Protein AF-A0A2S2PWP7-F1 (afdb_monomer)

Radius of gyration: 19.11 Å; Cα contacts (8 Å, |Δi|>4): 103; chains: 1; bounding box: 44×38×46 Å

Solvent-accessible surface area (backbone atoms only — not comparable to full-atom values): 7374 Å² total; per-residue (Å²): 110,67,68,42,51,51,37,43,50,44,38,72,76,36,52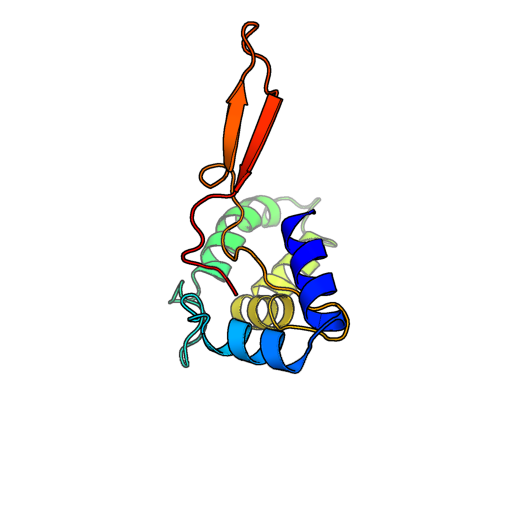,68,63,37,51,57,54,56,72,69,52,58,80,75,53,56,58,98,92,39,57,67,64,57,92,59,38,65,35,53,57,52,47,66,68,45,53,76,42,62,76,36,76,96,38,55,55,68,68,51,46,55,48,53,57,50,41,73,45,30,69,62,51,50,51,63,70,72,50,83,53,82,92,76,48,51,58,41,55,68,57,90,49,74,91,32,46,49,74,44,60,47,97,88,67,46,83,72,49,77,45,81,49,72,66,79,46,28,79

Organism: NCBI:txid143950

Mean predicted aligned error: 4.51 Å

Foldseek 3Di:
DVQQVVQLVCCVVDVPVSVVVVVPQDADQADPQFGPPPDLNQLVVLCVVLVVQCVPPVRVDDPSVVSNVCSVCVRVSVCVVPDADPPSGGKDLQDDDDVQKDFDADPVRHTDDIDGHDSNNID

InterPro domains:
  IPR004119 Ecdysteroid kinase-like [PF02958] (1-120)

Secondary structure (DSSP, 8-state):
-HHHHHHHHHHHH-HHHHHHHHTTPPP-SEETTEESSTTTHHHHHHHHHHHHHHTSGGGSSTHHHHHHHHHHTHHHHHHHHHS--TTT-----S---GGGEEEEE-TTS-EEEEEE--GGG--

pLDDT: mean 92.72, std 3.98, range [78.81, 98.0]

Structure (mmCIF, N/CA/C/O backbone):
data_AF-A0A2S2PWP7-F1
#
_entry.id   AF-A0A2S2PWP7-F1
#
loop_
_atom_site.group_PDB
_atom_site.id
_atom_site.type_symbol
_atom_site.label_atom_id
_atom_site.label_alt_id
_atom_site.label_comp_id
_atom_site.label_asym_id
_atom_site.label_entity_id
_atom_site.label_seq_id
_atom_site.pdbx_PDB_ins_code
_atom_site.Cartn_x
_atom_site.Cartn_y
_atom_site.Cartn_z
_atom_site.occupancy
_atom_site.B_iso_or_equiv
_atom_site.auth_seq_id
_atom_site.auth_comp_id
_atom_site.auth_asym_id
_atom_site.auth_atom_id
_atom_site.pdbx_PDB_model_num
ATOM 1 N N . GLY A 1 1 ? 2.878 -1.432 12.195 1.00 79.00 1 GLY A N 1
ATOM 2 C CA . GLY A 1 1 ? 2.999 -2.621 13.068 1.00 79.00 1 GLY A CA 1
ATOM 3 C C . GLY A 1 1 ? 1.737 -2.879 13.874 1.00 79.00 1 GLY A C 1
ATOM 4 O O . GLY A 1 1 ? 1.016 -3.819 13.565 1.00 79.00 1 GLY A O 1
ATOM 5 N N . ARG A 1 2 ? 1.442 -2.031 14.872 1.00 91.25 2 ARG A N 1
ATOM 6 C CA . ARG A 1 2 ? 0.305 -2.195 15.801 1.00 91.25 2 ARG A CA 1
ATOM 7 C C . ARG A 1 2 ? -1.050 -2.415 15.112 1.00 91.25 2 ARG A C 1
ATOM 9 O O . ARG A 1 2 ? -1.733 -3.372 15.451 1.00 91.25 2 ARG A O 1
ATOM 16 N N . PHE A 1 3 ? -1.396 -1.591 14.119 1.00 93.81 3 PHE A N 1
ATOM 17 C CA . PHE A 1 3 ? -2.647 -1.715 13.353 1.00 93.81 3 PHE A CA 1
ATOM 18 C C . PHE A 1 3 ? -2.819 -3.109 12.716 1.00 93.81 3 PHE A C 1
ATOM 20 O O . PHE A 1 3 ? -3.799 -3.802 12.986 1.00 93.81 3 PHE A O 1
ATOM 27 N N . HIS A 1 4 ? -1.814 -3.574 11.965 1.00 94.88 4 HIS A N 1
ATOM 28 C CA . HIS A 1 4 ? -1.805 -4.911 11.358 1.00 94.88 4 HIS A CA 1
ATOM 29 C C . HIS A 1 4 ? -1.877 -6.034 12.410 1.00 94.88 4 HIS A C 1
ATOM 31 O O . HIS A 1 4 ? -2.631 -6.989 12.243 1.00 94.88 4 HIS A O 1
ATOM 37 N N . GLY A 1 5 ? -1.150 -5.907 13.526 1.00 95.81 5 GLY A N 1
ATOM 38 C CA . GLY A 1 5 ? -1.180 -6.893 14.615 1.00 95.81 5 GLY A CA 1
ATOM 39 C C . GLY A 1 5 ? -2.543 -6.993 15.310 1.00 95.81 5 GLY A C 1
ATOM 40 O O . GLY A 1 5 ? -3.013 -8.093 15.607 1.00 95.81 5 GLY A O 1
ATOM 41 N N . MET A 1 6 ? -3.219 -5.859 15.519 1.00 95.81 6 MET A N 1
ATOM 42 C CA . MET A 1 6 ? -4.587 -5.828 16.045 1.00 95.81 6 MET A CA 1
ATOM 43 C C . MET A 1 6 ? -5.574 -6.486 15.080 1.00 95.81 6 MET A C 1
ATOM 45 O O . MET A 1 6 ? -6.425 -7.255 15.523 1.00 95.81 6 MET A O 1
ATOM 49 N N . SER A 1 7 ? -5.431 -6.241 13.774 1.00 96.81 7 SER A N 1
ATOM 50 C CA . SER A 1 7 ? -6.239 -6.898 12.744 1.00 96.81 7 SER A CA 1
ATOM 51 C C . SER A 1 7 ? -6.067 -8.422 12.774 1.00 96.81 7 SER A C 1
ATOM 53 O O . SER A 1 7 ? -7.057 -9.150 12.862 1.00 96.81 7 SER A O 1
ATOM 55 N N . LEU A 1 8 ? -4.821 -8.911 12.818 1.00 97.25 8 LEU A N 1
ATOM 56 C CA . LEU A 1 8 ? -4.533 -10.345 12.922 1.00 97.25 8 LEU A CA 1
ATOM 57 C C . LEU A 1 8 ? -5.131 -10.959 14.196 1.00 97.25 8 LEU A C 1
ATOM 59 O O . LEU A 1 8 ? -5.775 -12.005 14.140 1.00 97.25 8 LEU A O 1
ATOM 63 N N . THR A 1 9 ? -4.973 -10.276 15.333 1.00 97.56 9 THR A N 1
ATOM 64 C CA . THR A 1 9 ? -5.521 -10.716 16.624 1.00 97.56 9 THR A CA 1
ATOM 65 C C . THR A 1 9 ? -7.048 -10.782 16.586 1.00 97.56 9 THR A C 1
ATOM 67 O O . THR A 1 9 ? -7.639 -11.748 17.064 1.00 97.56 9 THR A O 1
ATOM 70 N N . ALA A 1 10 ? -7.708 -9.775 16.004 1.00 97.19 10 ALA A N 1
ATOM 71 C CA . ALA A 1 10 ? -9.160 -9.749 15.856 1.00 97.19 10 ALA A CA 1
ATOM 72 C C . ALA A 1 10 ? -9.655 -10.906 14.976 1.00 97.19 10 ALA A C 1
ATOM 74 O O . ALA A 1 10 ? -10.620 -11.582 15.343 1.00 97.19 10 ALA A O 1
ATOM 75 N N . LYS A 1 11 ? -8.954 -11.184 13.868 1.00 97.62 11 LYS A N 1
ATOM 76 C CA . LYS A 1 11 ? -9.244 -12.321 12.989 1.00 97.62 11 LYS A CA 1
ATOM 77 C C . LYS A 1 11 ? -9.146 -13.654 13.725 1.00 97.62 11 LYS A C 1
ATOM 79 O O . LYS A 1 11 ? -10.044 -14.475 13.586 1.00 97.62 11 LYS A O 1
ATOM 84 N N . GLN A 1 12 ? -8.098 -13.854 14.523 1.00 97.31 12 GLN A N 1
ATOM 85 C CA . GLN A 1 12 ? -7.891 -15.091 15.284 1.00 97.31 12 GLN A CA 1
ATOM 86 C C . GLN A 1 12 ? -8.918 -15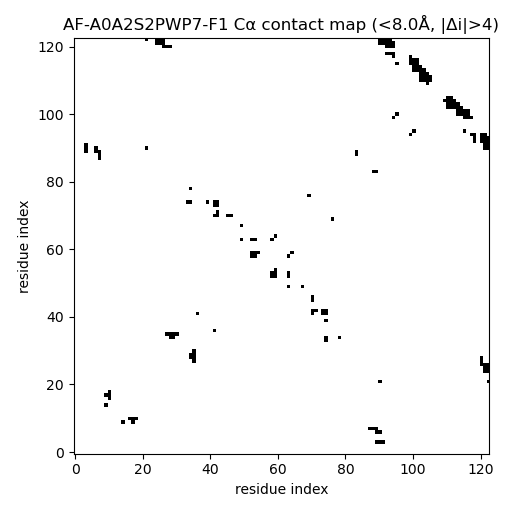.270 16.408 1.00 97.31 12 GLN A C 1
ATOM 88 O O . GLN A 1 12 ? -9.447 -16.363 16.584 1.00 97.31 12 GLN A O 1
ATOM 93 N N . LYS A 1 13 ? -9.230 -14.202 17.154 1.00 98.00 13 LYS A N 1
ATOM 94 C CA . LYS A 1 13 ? -10.168 -14.264 18.286 1.00 98.00 13 LYS A CA 1
ATOM 95 C C . LYS A 1 13 ? -11.614 -14.484 17.852 1.00 98.00 13 LYS A C 1
ATOM 97 O O . LYS A 1 13 ? -12.354 -15.178 18.541 1.00 98.00 13 LYS A O 1
ATOM 102 N N . ASN A 1 14 ? -12.041 -13.861 16.753 1.00 97.75 14 ASN A N 1
ATOM 103 C CA . ASN A 1 14 ? -13.405 -14.002 16.254 1.00 97.75 14 ASN A CA 1
ATOM 104 C C . ASN A 1 14 ? -13.459 -13.876 14.718 1.00 97.75 14 ASN A C 1
ATOM 106 O O . ASN A 1 14 ? -13.787 -12.807 14.189 1.00 97.75 14 ASN A O 1
ATOM 110 N N . PRO A 1 15 ? -13.198 -14.973 13.982 1.00 96.56 15 PRO A N 1
ATOM 111 C CA . PRO A 1 15 ? -13.189 -14.965 12.519 1.00 96.56 15 PRO A CA 1
ATOM 112 C C . PRO A 1 15 ? -14.533 -14.573 11.891 1.00 96.56 15 PRO A C 1
ATOM 114 O O . PRO A 1 15 ? -14.575 -14.042 10.781 1.00 96.56 15 PRO A O 1
ATOM 117 N N . VAL A 1 16 ? -15.654 -14.848 12.566 1.00 97.94 16 VAL A N 1
ATOM 118 C CA . VAL A 1 16 ? -17.000 -14.509 12.070 1.00 97.94 16 VAL A CA 1
ATOM 119 C C . VAL A 1 16 ? -17.215 -12.998 12.123 1.00 97.94 16 VAL A C 1
ATOM 121 O O . VAL A 1 16 ? -17.564 -12.389 11.111 1.00 97.94 16 VAL A O 1
ATOM 124 N N . ALA A 1 17 ? -16.955 -12.378 13.276 1.00 97.44 17 ALA A N 1
ATOM 125 C CA . ALA A 1 17 ? -17.068 -10.931 13.428 1.00 97.44 17 ALA A CA 1
ATOM 126 C C . ALA A 1 17 ? -16.063 -10.189 12.537 1.00 97.44 17 ALA A C 1
ATOM 128 O O . ALA A 1 17 ? -16.418 -9.184 11.925 1.00 97.44 17 ALA A O 1
ATOM 129 N N . PHE A 1 18 ? -14.842 -10.715 12.405 1.00 97.25 18 PHE A N 1
ATOM 130 C CA . PHE A 1 18 ? -13.827 -10.147 11.523 1.00 97.25 18 PHE A CA 1
ATOM 131 C C . PHE A 1 18 ? -14.268 -10.156 10.055 1.00 97.25 18 PHE A C 1
ATOM 133 O O . PHE A 1 18 ? -14.207 -9.122 9.398 1.00 97.25 18 PHE A O 1
ATOM 140 N N . ARG A 1 19 ? -14.805 -11.275 9.548 1.00 96.44 19 ARG A N 1
ATOM 141 C CA . ARG A 1 19 ? -15.364 -11.330 8.184 1.00 96.44 19 ARG A CA 1
ATOM 142 C C . ARG A 1 19 ? -16.512 -10.341 7.989 1.00 96.44 19 ARG A C 1
ATOM 144 O O . ARG A 1 19 ? -16.579 -9.698 6.948 1.00 96.44 19 ARG A O 1
ATOM 151 N N . LYS A 1 20 ? -17.381 -10.169 8.992 1.00 97.56 20 LYS A N 1
ATOM 152 C CA . LYS A 1 20 ? -18.454 -9.160 8.951 1.00 97.56 20 LYS A CA 1
ATOM 153 C C . LYS A 1 20 ? -17.906 -7.730 8.915 1.00 97.56 20 LYS A C 1
ATOM 155 O O . LYS A 1 20 ? -18.513 -6.880 8.276 1.00 97.56 20 LYS A O 1
ATOM 160 N N . LEU A 1 21 ? -16.795 -7.455 9.601 1.00 95.88 21 LEU A N 1
ATOM 161 C CA . LEU A 1 21 ? -16.109 -6.163 9.546 1.00 95.88 21 LEU A CA 1
ATOM 162 C C . LEU A 1 21 ? -15.497 -5.925 8.161 1.00 95.88 21 LEU A C 1
ATOM 164 O O . LEU A 1 21 ? -15.767 -4.892 7.560 1.00 95.88 21 LEU A O 1
ATOM 168 N N . VAL A 1 22 ? -14.734 -6.891 7.643 1.00 95.38 22 VAL A N 1
ATOM 169 C CA . VAL A 1 22 ? -14.107 -6.815 6.313 1.00 95.38 22 VAL A CA 1
ATOM 170 C C . VAL A 1 22 ? -15.157 -6.652 5.215 1.00 95.38 22 VAL A C 1
ATOM 172 O O . VAL A 1 22 ? -14.989 -5.822 4.334 1.00 95.38 22 VAL A O 1
ATOM 175 N N . GLY A 1 23 ? -16.291 -7.353 5.308 1.00 95.19 23 GLY A N 1
ATOM 176 C CA . GLY A 1 23 ? -1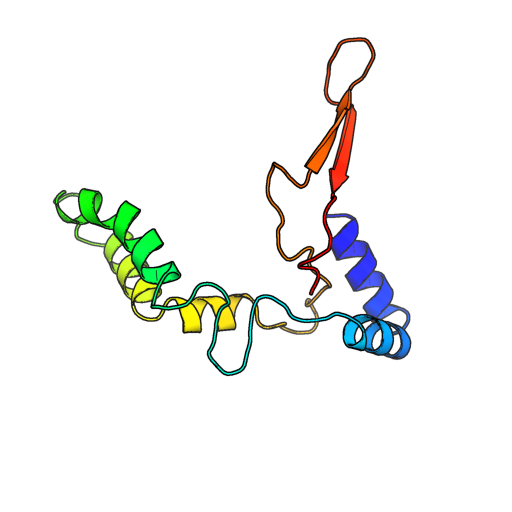7.397 -7.224 4.353 1.00 95.19 23 GLY A CA 1
ATOM 177 C C . GLY A 1 23 ? -18.086 -5.852 4.337 1.00 95.19 23 GLY A C 1
ATOM 178 O O . GLY A 1 23 ? -18.922 -5.616 3.472 1.00 95.19 23 GLY A O 1
ATOM 179 N N . LYS A 1 24 ? -17.767 -4.952 5.278 1.00 95.31 24 LYS A N 1
ATOM 180 C CA . LYS A 1 24 ? -18.212 -3.548 5.260 1.00 95.31 24 LYS A CA 1
ATOM 181 C C . LYS A 1 24 ? -17.192 -2.602 4.623 1.00 95.31 24 LYS A C 1
ATOM 183 O O . LYS A 1 24 ? -17.520 -1.435 4.421 1.00 95.31 24 LYS A O 1
ATOM 188 N N . LEU A 1 25 ? -15.966 -3.061 4.363 1.00 94.56 25 LEU A N 1
ATOM 189 C CA . LEU A 1 25 ? -14.951 -2.253 3.693 1.00 94.56 25 LEU A CA 1
ATOM 190 C C . LEU A 1 25 ? -15.302 -2.143 2.207 1.00 94.56 25 LEU A C 1
ATOM 192 O O . LEU A 1 25 ? -15.722 -3.118 1.585 1.00 94.56 25 LEU A O 1
ATOM 196 N N . ARG A 1 26 ? -15.138 -0.945 1.644 1.00 92.75 26 ARG A N 1
ATOM 197 C CA . ARG A 1 26 ? -15.395 -0.677 0.228 1.00 92.75 26 ARG A CA 1
ATOM 198 C C . ARG A 1 26 ? -14.069 -0.626 -0.517 1.00 92.75 26 ARG A C 1
ATOM 200 O O . ARG A 1 26 ? -13.253 0.245 -0.241 1.00 92.75 26 ARG A O 1
ATOM 207 N N . GLU A 1 27 ? -13.887 -1.519 -1.483 1.00 90.75 27 GLU A N 1
ATOM 208 C CA . GLU A 1 27 ? -12.775 -1.429 -2.429 1.00 90.75 27 GLU A CA 1
ATOM 209 C C . GLU A 1 27 ? -12.963 -0.191 -3.319 1.00 90.75 27 GLU A C 1
ATOM 211 O O . GLU A 1 27 ? -14.019 -0.013 -3.925 1.00 90.75 27 GLU A O 1
ATOM 216 N N . ILE A 1 28 ? -11.951 0.678 -3.362 1.00 92.00 28 ILE A N 1
ATOM 217 C CA . ILE A 1 28 ? -11.959 1.919 -4.158 1.00 92.00 28 ILE A CA 1
ATOM 218 C C . ILE A 1 28 ? -10.826 1.971 -5.186 1.00 92.00 28 ILE A C 1
ATOM 220 O O . ILE A 1 28 ? -10.811 2.853 -6.039 1.00 92.00 28 ILE A O 1
ATOM 224 N N . GLN A 1 29 ? -9.850 1.065 -5.089 1.00 89.81 29 GLN A N 1
ATOM 225 C CA . GLN A 1 29 ? -8.695 1.040 -5.979 1.00 89.81 29 GLN A CA 1
ATOM 226 C C . GLN A 1 29 ? -8.868 0.063 -7.137 1.00 89.81 29 GLN A C 1
ATOM 228 O O . GLN A 1 29 ? -8.114 0.150 -8.099 1.00 89.81 29 GLN A O 1
ATOM 233 N N . TRP A 1 30 ? -9.788 -0.894 -7.034 1.00 89.25 30 TRP A N 1
ATOM 234 C CA . TRP A 1 30 ? -9.981 -1.934 -8.037 1.00 89.25 30 TRP A CA 1
ATOM 235 C C . TRP A 1 30 ? -11.451 -2.066 -8.394 1.00 89.25 30 TRP A C 1
ATOM 237 O O . TRP A 1 30 ? -12.294 -2.191 -7.512 1.00 89.25 30 TRP A O 1
ATOM 247 N N . ASP A 1 31 ? -11.722 -2.110 -9.687 1.00 88.56 31 ASP A N 1
ATOM 248 C CA . ASP A 1 31 ? -13.023 -2.432 -10.258 1.00 88.56 31 ASP A CA 1
ATOM 249 C C . ASP A 1 31 ? -12.867 -3.570 -11.283 1.00 88.56 31 ASP A C 1
ATOM 251 O O . ASP A 1 31 ? -11.792 -4.175 -11.409 1.00 88.56 31 ASP A O 1
ATOM 255 N N . ASP A 1 32 ? -13.950 -3.875 -11.994 1.00 85.50 32 ASP A N 1
ATOM 256 C CA . ASP A 1 32 ? -13.973 -4.904 -13.038 1.00 8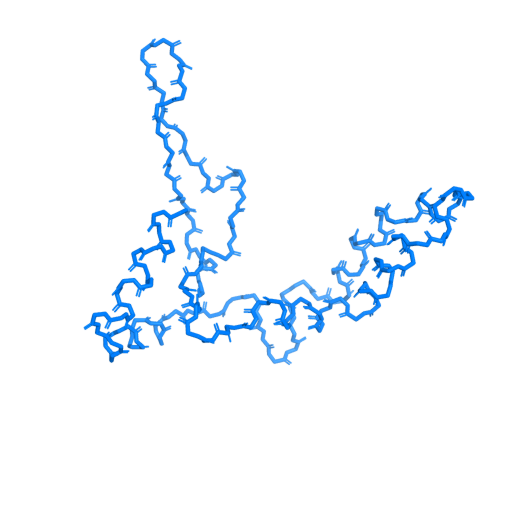5.50 32 ASP A CA 1
ATOM 257 C C . ASP A 1 32 ? -13.039 -4.562 -14.217 1.00 85.50 32 ASP A C 1
ATOM 259 O O . ASP A 1 32 ? -12.504 -5.462 -14.865 1.00 85.50 32 ASP A O 1
ATOM 263 N N . ASP A 1 33 ? -12.757 -3.273 -14.432 1.00 83.19 33 ASP A N 1
ATOM 264 C CA . ASP A 1 33 ? -11.853 -2.754 -15.463 1.00 83.19 33 ASP A CA 1
ATOM 265 C C . ASP A 1 33 ? -10.388 -2.654 -14.980 1.00 83.19 33 ASP A C 1
ATOM 267 O O . ASP A 1 33 ? -9.524 -2.120 -15.682 1.00 83.19 33 ASP A O 1
ATOM 271 N N . GLY A 1 34 ? -10.076 -3.133 -13.772 1.00 84.88 34 GLY A N 1
ATOM 272 C CA . GLY A 1 34 ? -8.721 -3.187 -13.224 1.00 84.88 34 GLY A CA 1
ATOM 273 C C . GLY A 1 34 ? -8.413 -2.096 -12.195 1.00 84.88 34 GLY A C 1
ATOM 274 O O . GLY A 1 34 ? -9.242 -1.738 -11.363 1.00 84.88 34 GLY A O 1
ATOM 275 N N . TRP A 1 35 ? -7.166 -1.619 -12.168 1.00 89.31 35 TRP A N 1
ATOM 276 C CA . TRP A 1 35 ? -6.715 -0.653 -11.158 1.00 89.31 35 TRP A CA 1
ATOM 277 C C . TRP A 1 35 ? -7.300 0.750 -11.407 1.00 89.31 35 TRP A C 1
ATOM 279 O O . TRP A 1 35 ? -7.599 1.111 -12.544 1.00 89.31 35 TRP A O 1
ATOM 289 N N . LEU A 1 36 ? -7.430 1.562 -10.353 1.00 87.56 36 LEU A N 1
ATOM 290 C CA . LEU A 1 36 ? -7.961 2.931 -10.389 1.00 87.56 36 LEU A CA 1
ATOM 291 C C . LEU A 1 36 ? -7.171 3.835 -11.341 1.00 87.56 36 LEU A C 1
ATOM 293 O O . LEU A 1 36 ? -7.742 4.703 -12.000 1.00 87.56 36 LEU A O 1
ATOM 297 N N . VAL A 1 37 ? -5.856 3.626 -11.443 1.00 86.38 37 VAL A N 1
ATOM 298 C CA . VAL A 1 37 ? -5.026 4.347 -12.410 1.00 86.38 37 VAL A CA 1
ATOM 299 C C . VAL A 1 37 ? -5.130 3.656 -13.768 1.00 86.38 37 VAL A C 1
ATOM 301 O O . VAL A 1 37 ? -4.387 2.725 -14.078 1.00 86.38 37 VAL A O 1
ATOM 304 N N . LYS A 1 38 ? -6.070 4.138 -14.579 1.00 84.31 38 LYS A N 1
ATOM 305 C CA . LYS A 1 38 ? -6.384 3.594 -15.904 1.00 84.31 38 LYS A CA 1
ATOM 306 C C . LYS A 1 38 ? -5.271 3.843 -16.935 1.00 84.31 38 LYS A C 1
ATOM 308 O O . LYS A 1 38 ? -4.271 4.519 -16.680 1.00 84.31 38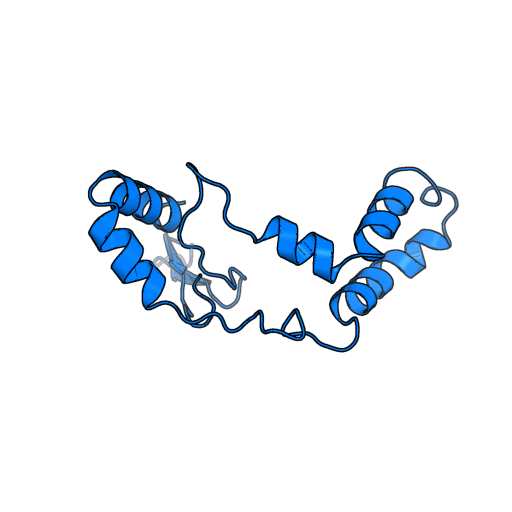 LYS A O 1
ATOM 313 N N . SER A 1 39 ? -5.466 3.288 -18.132 1.00 82.12 39 SER A N 1
ATOM 314 C CA . SER A 1 39 ? -4.648 3.563 -19.324 1.00 82.12 39 SER A CA 1
ATOM 315 C C . SER A 1 39 ? -3.161 3.215 -19.170 1.00 82.12 39 SER A C 1
ATOM 317 O O . SER A 1 39 ? -2.294 3.965 -19.618 1.00 82.12 39 SER A O 1
ATOM 319 N N . ASN A 1 40 ? -2.846 2.071 -18.549 1.00 80.38 40 ASN A N 1
ATOM 320 C CA . ASN A 1 40 ? -1.471 1.632 -18.275 1.00 80.38 40 ASN A CA 1
ATOM 321 C C . ASN A 1 40 ? -0.665 2.623 -17.410 1.00 80.38 40 ASN A C 1
ATOM 323 O O . ASN A 1 40 ? 0.562 2.712 -17.543 1.00 80.38 40 ASN A O 1
ATOM 327 N N . GLY A 1 41 ? -1.319 3.389 -16.529 1.00 87.00 41 GLY A N 1
ATOM 328 C CA . GLY A 1 41 ? -0.649 4.419 -15.735 1.00 87.00 41 GLY A CA 1
ATOM 329 C C . GLY A 1 41 ? 0.500 3.876 -14.883 1.00 87.00 41 GLY A C 1
ATOM 330 O O . GLY A 1 41 ? 1.576 4.475 -14.867 1.00 87.00 41 GLY A O 1
ATOM 331 N N . LEU A 1 42 ? 0.341 2.694 -14.275 1.00 88.38 42 LEU A N 1
ATOM 332 C CA . LEU A 1 42 ? 1.409 2.049 -13.503 1.00 88.38 42 LEU A CA 1
ATOM 333 C C . LEU A 1 42 ? 2.653 1.775 -14.352 1.00 88.38 42 LEU A C 1
ATOM 335 O O . LEU A 1 42 ? 3.783 2.061 -13.945 1.00 88.38 42 LEU A O 1
ATOM 339 N N . LYS A 1 43 ? 2.445 1.258 -15.564 1.00 91.06 43 LYS A N 1
ATOM 340 C CA . LYS A 1 43 ? 3.515 0.991 -16.523 1.00 91.06 43 LYS A CA 1
ATOM 341 C C . LYS A 1 43 ? 4.171 2.289 -16.982 1.00 91.06 43 LYS A C 1
ATOM 343 O O . LYS A 1 43 ? 5.395 2.360 -17.024 1.00 91.06 43 LYS A O 1
ATOM 348 N N . SER A 1 44 ? 3.387 3.325 -17.276 1.00 91.00 44 SER A N 1
ATOM 349 C CA . SER A 1 44 ? 3.901 4.637 -17.685 1.00 91.00 44 SER A CA 1
ATOM 350 C C . SER A 1 44 ? 4.803 5.263 -16.613 1.00 91.00 44 SER A C 1
ATOM 352 O O . SER A 1 44 ? 5.943 5.638 -16.903 1.00 91.00 44 SER A O 1
ATOM 354 N N . LEU A 1 45 ? 4.336 5.283 -15.358 1.00 90.06 45 LEU A N 1
ATOM 355 C CA . LEU A 1 45 ? 5.097 5.759 -14.199 1.00 90.06 45 LEU A CA 1
ATOM 356 C C . LEU A 1 45 ? 6.388 4.957 -14.009 1.00 90.06 45 LEU A C 1
ATOM 358 O O . LEU A 1 45 ? 7.464 5.535 -13.862 1.00 90.06 45 LEU A O 1
ATOM 362 N N . SER A 1 46 ? 6.299 3.630 -14.095 1.00 92.69 46 SER A N 1
ATOM 363 C CA . SER A 1 46 ? 7.460 2.743 -13.975 1.00 92.69 46 SER A CA 1
ATOM 364 C C . SER A 1 46 ? 8.494 2.989 -15.080 1.00 92.69 46 SER A C 1
ATOM 366 O O . SER A 1 46 ? 9.694 3.089 -14.820 1.00 92.69 46 SER A O 1
ATOM 368 N N . MET A 1 47 ? 8.038 3.157 -16.325 1.00 93.94 47 MET A N 1
ATOM 369 C CA . MET A 1 47 ? 8.905 3.409 -17.478 1.00 93.94 47 MET A CA 1
ATOM 370 C C . MET A 1 47 ? 9.533 4.804 -17.474 1.00 93.94 47 MET A C 1
ATOM 372 O O . MET A 1 47 ? 10.550 5.008 -18.137 1.00 93.94 47 MET A O 1
ATOM 376 N N . ARG A 1 48 ? 8.957 5.775 -16.753 1.00 93.62 48 ARG A N 1
ATOM 377 C CA . ARG A 1 48 ? 9.570 7.099 -16.569 1.00 93.62 48 ARG A CA 1
ATOM 378 C C . ARG A 1 48 ? 10.894 6.997 -15.808 1.00 93.62 48 ARG A C 1
ATOM 380 O O . ARG A 1 48 ? 11.848 7.659 -16.193 1.00 93.62 48 ARG A O 1
ATOM 387 N N . GLY A 1 49 ? 10.957 6.157 -14.773 1.00 91.19 49 GLY A N 1
ATOM 388 C CA . GLY A 1 49 ? 12.188 5.915 -14.013 1.00 91.19 49 GLY A CA 1
ATOM 389 C C . GLY A 1 49 ? 13.165 4.965 -14.711 1.00 91.19 49 GLY A C 1
ATOM 390 O O . GLY A 1 49 ? 14.373 5.144 -14.605 1.00 91.19 49 GLY A O 1
ATOM 391 N N . ALA A 1 50 ? 12.659 3.974 -15.452 1.00 93.69 50 ALA A N 1
ATOM 392 C CA . ALA A 1 50 ? 13.510 2.974 -16.101 1.00 93.69 50 ALA A CA 1
ATOM 393 C C . ALA A 1 50 ? 14.224 3.476 -17.362 1.00 93.69 50 ALA A C 1
ATOM 395 O O . ALA A 1 50 ? 15.350 3.056 -17.616 1.00 93.69 50 ALA A O 1
ATOM 396 N N . ARG A 1 51 ? 13.600 4.361 -18.152 1.00 93.50 51 ARG A N 1
ATOM 397 C CA . ARG A 1 51 ? 14.143 4.808 -19.450 1.00 93.50 51 ARG A CA 1
ATOM 398 C C . ARG A 1 51 ? 15.589 5.324 -19.383 1.00 93.50 51 ARG A C 1
ATOM 400 O O . ARG A 1 51 ? 16.407 4.785 -20.121 1.00 93.50 51 ARG A O 1
ATOM 407 N N . PRO A 1 52 ? 15.951 6.245 -18.469 1.00 93.75 52 PRO A N 1
ATOM 408 C CA . PRO A 1 52 ? 17.330 6.736 -18.367 1.00 93.75 52 PRO A CA 1
ATOM 409 C C . PRO A 1 52 ? 18.358 5.658 -17.994 1.00 93.75 52 PRO A C 1
ATOM 411 O O . PRO A 1 52 ? 19.553 5.822 -18.225 1.00 93.75 52 PRO A O 1
ATOM 414 N N . LEU A 1 53 ? 17.914 4.557 -17.380 1.00 93.56 53 LEU A N 1
ATOM 415 C CA . LEU A 1 53 ? 18.785 3.441 -17.008 1.00 93.56 53 LEU A CA 1
ATOM 416 C C . LEU A 1 53 ? 19.008 2.484 -18.181 1.00 93.56 53 LEU A C 1
ATOM 418 O O . LEU A 1 53 ? 20.060 1.864 -18.261 1.00 93.56 53 LEU A O 1
ATOM 422 N N . MET A 1 54 ? 18.052 2.383 -19.107 1.00 91.62 54 MET A N 1
ATOM 423 C CA . MET A 1 54 ? 18.168 1.525 -20.294 1.00 91.62 54 MET A CA 1
ATOM 424 C C . MET A 1 54 ? 19.268 1.998 -21.254 1.00 91.62 54 MET A C 1
ATOM 426 O O . MET A 1 54 ? 19.839 1.195 -21.990 1.00 91.62 54 MET A O 1
ATOM 430 N N . GLU A 1 55 ? 19.570 3.296 -21.239 1.00 90.81 55 GLU A 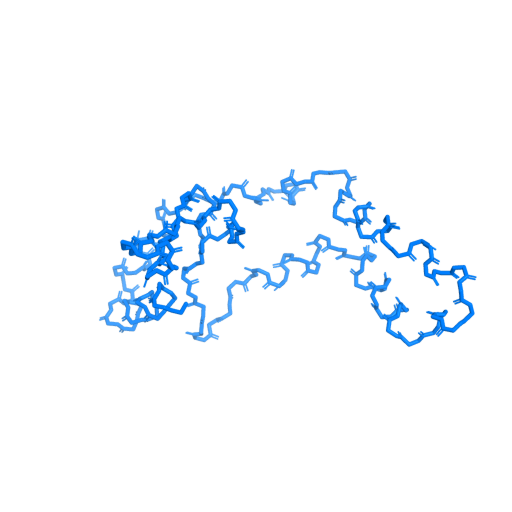N 1
ATOM 431 C CA . GLU A 1 55 ? 20.620 3.913 -22.056 1.00 90.81 55 GLU A CA 1
ATOM 432 C C . GLU A 1 55 ? 22.029 3.629 -21.511 1.00 90.81 55 GLU A C 1
ATOM 434 O O . GLU A 1 55 ? 23.012 3.742 -22.240 1.00 90.81 55 GLU A O 1
ATOM 439 N N . GLN A 1 56 ? 22.141 3.209 -20.248 1.00 92.12 56 GLN A N 1
ATOM 440 C CA . GLN A 1 56 ? 23.414 2.964 -19.578 1.00 92.12 56 GLN A CA 1
ATOM 441 C C . GLN A 1 56 ? 23.786 1.479 -19.643 1.00 92.12 56 GLN A C 1
ATOM 443 O O . GLN A 1 56 ? 23.108 0.634 -19.058 1.00 92.12 56 GLN A O 1
ATOM 448 N N . GLU A 1 57 ? 24.904 1.164 -20.303 1.00 90.06 57 GLU A N 1
ATOM 449 C CA . GLU A 1 57 ? 25.383 -0.213 -20.523 1.00 90.06 57 GLU A CA 1
ATOM 450 C C . GLU A 1 57 ? 25.429 -1.039 -19.227 1.00 90.06 57 GLU A C 1
ATOM 452 O O . GLU A 1 57 ? 24.936 -2.163 -19.183 1.00 90.06 57 GLU A O 1
ATOM 457 N N . GLN A 1 58 ? 25.921 -0.434 -18.140 1.00 92.44 58 GLN A N 1
ATOM 458 C CA . GLN A 1 58 ? 26.048 -1.057 -16.816 1.00 92.44 58 GLN A CA 1
ATOM 459 C C . GLN A 1 58 ? 24.726 -1.576 -16.222 1.00 92.44 58 GLN A C 1
ATOM 461 O O . GLN A 1 58 ? 24.746 -2.397 -15.306 1.00 92.44 58 GLN A O 1
ATOM 466 N N . TYR A 1 59 ? 23.581 -1.102 -16.724 1.00 90.25 59 TYR A N 1
ATOM 467 C CA . TYR A 1 59 ? 22.255 -1.493 -16.253 1.00 90.25 59 TYR A CA 1
ATOM 468 C C . TYR A 1 59 ? 21.448 -2.286 -17.280 1.00 90.25 59 TYR A C 1
ATOM 470 O O . TYR A 1 59 ? 20.333 -2.680 -16.953 1.00 90.25 59 TYR A O 1
ATOM 478 N N . ARG A 1 60 ? 21.954 -2.547 -18.495 1.00 78.81 60 ARG A N 1
ATOM 479 C CA . ARG A 1 60 ? 21.168 -3.241 -19.535 1.00 78.81 60 ARG A CA 1
ATOM 480 C C . ARG A 1 60 ? 20.720 -4.645 -19.126 1.00 78.81 60 ARG A C 1
ATOM 482 O O . ARG A 1 60 ? 19.629 -5.070 -19.505 1.00 78.81 60 ARG A O 1
ATOM 489 N N . ASP A 1 61 ? 21.514 -5.325 -18.306 1.00 84.38 61 ASP A N 1
ATOM 490 C CA . ASP A 1 61 ? 21.225 -6.669 -17.813 1.00 84.38 61 ASP A CA 1
ATOM 491 C C . ASP A 1 61 ? 20.860 -6.715 -16.318 1.00 84.38 61 ASP A C 1
ATOM 493 O O . ASP A 1 61 ? 20.822 -5.720 -15.591 1.00 84.38 61 ASP A O 1
ATOM 497 N N . GLY A 1 62 ? 20.519 -7.913 -15.840 1.00 87.75 62 GLY A N 1
ATOM 498 C CA . GLY A 1 62 ? 20.258 -8.167 -14.426 1.00 87.75 62 GLY A CA 1
ATOM 499 C C . GLY A 1 62 ? 18.972 -7.512 -13.912 1.00 87.75 62 GLY A C 1
ATOM 500 O O . GLY A 1 62 ? 17.868 -7.835 -14.360 1.00 87.75 62 GLY A O 1
ATOM 501 N N . LYS A 1 63 ? 19.098 -6.627 -12.914 1.00 90.44 63 LYS A N 1
ATOM 502 C CA . LYS A 1 63 ? 17.954 -6.091 -12.152 1.00 90.44 63 LYS A CA 1
ATOM 503 C C . LYS A 1 63 ? 17.005 -5.254 -13.008 1.00 90.44 63 LYS A C 1
ATOM 505 O O . LYS A 1 63 ? 15.794 -5.367 -12.825 1.00 90.44 63 LYS A O 1
ATOM 510 N N . LEU A 1 64 ? 17.523 -4.461 -13.951 1.00 93.69 64 LEU A N 1
ATOM 511 C CA . LEU A 1 64 ? 16.678 -3.651 -14.831 1.00 93.69 64 LEU A CA 1
ATOM 512 C C . LEU A 1 64 ? 15.829 -4.541 -15.739 1.00 93.69 64 LEU A C 1
ATOM 514 O O . LEU A 1 64 ? 14.625 -4.337 -15.841 1.00 93.69 64 LEU A O 1
ATOM 518 N N . LYS A 1 65 ? 16.421 -5.585 -16.328 1.00 92.44 65 LYS A N 1
ATOM 519 C CA . LYS A 1 65 ? 15.694 -6.573 -17.138 1.00 92.44 65 LYS A CA 1
ATOM 520 C C . LYS A 1 65 ? 14.583 -7.259 -16.336 1.00 92.44 65 LYS A C 1
ATOM 522 O O . LYS A 1 65 ? 13.459 -7.379 -16.819 1.00 92.44 65 LYS A O 1
ATOM 527 N N . GLY A 1 66 ? 14.870 -7.655 -15.092 1.00 93.12 66 GLY A N 1
ATOM 528 C CA . GLY A 1 66 ? 13.866 -8.207 -14.176 1.00 93.12 66 GLY A CA 1
ATOM 529 C C . GLY A 1 66 ? 12.730 -7.223 -13.874 1.00 93.12 66 GLY A C 1
ATOM 530 O O . GLY A 1 66 ? 11.557 -7.581 -13.971 1.00 93.12 66 GLY A O 1
ATOM 531 N N . PHE A 1 67 ? 13.069 -5.965 -13.586 1.00 93.38 67 PHE A N 1
ATOM 532 C CA . PHE A 1 67 ? 12.093 -4.898 -13.372 1.00 93.38 67 PHE A CA 1
ATOM 533 C C . PHE A 1 67 ? 11.206 -4.672 -14.604 1.00 93.38 67 PHE A C 1
ATOM 535 O O . PHE A 1 67 ? 9.983 -4.656 -14.485 1.00 93.38 67 PHE A O 1
ATOM 542 N N . LEU A 1 68 ? 11.793 -4.575 -15.800 1.00 93.94 68 LEU A N 1
ATOM 543 C CA . LEU A 1 68 ? 11.056 -4.391 -17.053 1.00 93.94 68 LEU A CA 1
ATOM 544 C C . LEU A 1 68 ? 10.092 -5.554 -17.341 1.00 93.94 68 LEU A C 1
ATOM 546 O O . LEU A 1 68 ? 8.995 -5.327 -17.854 1.00 93.94 68 LEU A O 1
ATOM 550 N N . ASN A 1 69 ? 10.456 -6.785 -16.966 1.00 93.25 69 ASN A N 1
ATOM 551 C CA . ASN A 1 69 ? 9.556 -7.937 -17.058 1.00 93.25 69 ASN A CA 1
ATOM 552 C C . ASN A 1 69 ? 8.355 -7.808 -16.109 1.00 93.25 69 ASN A C 1
ATOM 554 O O . ASN A 1 69 ? 7.231 -8.089 -16.519 1.00 93.25 69 ASN A O 1
ATOM 558 N N . ILE A 1 70 ? 8.564 -7.335 -14.874 1.00 93.19 70 ILE A N 1
ATOM 559 C CA . ILE A 1 70 ? 7.470 -7.069 -13.924 1.00 93.19 70 ILE A CA 1
ATOM 560 C C . ILE A 1 70 ? 6.556 -5.951 -14.449 1.00 93.19 70 ILE A C 1
ATOM 562 O O . ILE A 1 70 ? 5.334 -6.067 -14.390 1.00 93.19 70 ILE A O 1
ATOM 566 N N . VAL A 1 71 ? 7.139 -4.887 -15.007 1.00 93.19 71 VAL A N 1
ATOM 567 C CA . VAL A 1 71 ? 6.414 -3.715 -15.524 1.00 93.19 71 VAL A CA 1
ATOM 568 C C . VAL A 1 71 ? 5.596 -4.026 -16.781 1.00 93.19 71 VAL A C 1
ATOM 570 O O . VAL A 1 71 ? 4.609 -3.343 -17.060 1.00 93.19 71 VAL A O 1
ATOM 573 N N . ARG A 1 72 ? 5.960 -5.060 -17.550 1.00 91.31 72 ARG A N 1
ATOM 574 C CA . ARG A 1 72 ? 5.185 -5.483 -18.727 1.00 91.31 72 ARG A CA 1
ATOM 575 C C . ARG A 1 72 ? 3.747 -5.852 -18.358 1.00 91.31 72 ARG A C 1
ATOM 577 O O . ARG A 1 72 ? 2.836 -5.436 -19.062 1.00 91.31 72 ARG A O 1
ATOM 584 N N . GLU A 1 73 ? 3.588 -6.555 -17.241 1.00 89.56 73 GLU A N 1
ATOM 585 C CA . GLU A 1 73 ? 2.319 -7.040 -16.685 1.00 89.56 73 GLU A CA 1
ATOM 586 C C . GLU A 1 73 ? 1.988 -6.298 -15.376 1.00 89.56 73 GLU A C 1
ATOM 588 O O . GLU A 1 73 ? 1.555 -6.907 -14.398 1.00 89.56 73 GLU A O 1
ATOM 593 N N . ALA A 1 74 ? 2.266 -4.988 -15.317 1.00 90.06 74 ALA A N 1
ATOM 594 C CA . ALA A 1 74 ? 2.283 -4.227 -14.066 1.00 90.06 74 ALA A CA 1
ATOM 595 C C . ALA A 1 74 ?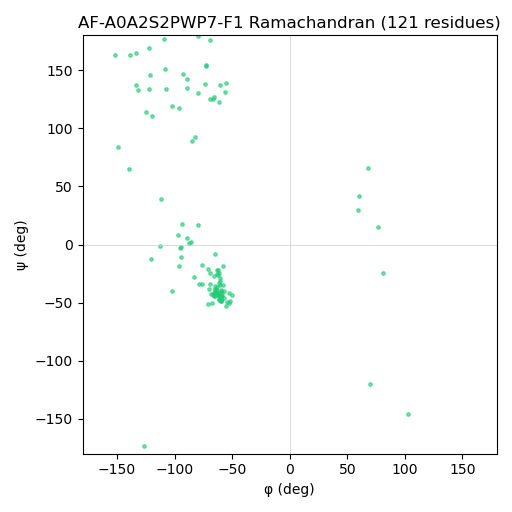 0.975 -4.338 -13.266 1.00 90.06 74 ALA A C 1
ATOM 597 O O . ALA A 1 74 ? 1.022 -4.654 -12.080 1.00 90.06 74 ALA A O 1
ATOM 598 N N . ASP A 1 75 ? -0.177 -4.134 -13.908 1.00 87.81 75 ASP A N 1
ATOM 599 C CA . ASP A 1 75 ? -1.477 -4.133 -13.224 1.00 87.81 75 ASP A CA 1
ATOM 600 C C . ASP A 1 75 ? -1.822 -5.525 -12.685 1.00 87.81 75 ASP A C 1
ATOM 602 O O . ASP A 1 75 ? -2.225 -5.678 -11.532 1.00 87.81 75 ASP A O 1
ATOM 606 N N . ARG A 1 76 ? -1.568 -6.570 -13.482 1.00 88.88 76 ARG A N 1
ATOM 607 C CA . ARG A 1 76 ? -1.725 -7.967 -13.060 1.00 88.88 76 ARG A CA 1
ATOM 608 C C . ARG A 1 76 ? -0.806 -8.300 -11.887 1.00 88.88 76 ARG A C 1
ATOM 610 O O . ARG A 1 76 ? -1.249 -8.886 -10.901 1.00 88.88 76 ARG A O 1
ATOM 617 N N . ASN A 1 77 ? 0.468 -7.930 -11.981 1.00 91.75 77 ASN A N 1
ATOM 618 C CA . ASN A 1 77 ? 1.454 -8.186 -10.935 1.00 91.75 77 ASN A CA 1
ATOM 619 C C . ASN A 1 77 ? 1.110 -7.432 -9.648 1.00 91.75 77 ASN A C 1
ATOM 621 O O . ASN A 1 77 ? 1.213 -8.004 -8.563 1.00 91.75 77 ASN A O 1
ATOM 625 N N . LEU A 1 78 ? 0.626 -6.193 -9.757 1.00 90.94 78 LEU A N 1
ATOM 626 C CA . LEU A 1 78 ? 0.140 -5.430 -8.615 1.00 90.94 78 LEU A CA 1
ATOM 627 C C . LEU A 1 78 ? -1.099 -6.090 -8.000 1.00 90.94 78 LEU A C 1
ATOM 629 O O . LEU A 1 78 ? -1.134 -6.265 -6.784 1.00 90.94 78 LEU A O 1
ATOM 633 N N . LYS A 1 79 ? -2.072 -6.536 -8.809 1.00 90.62 79 LYS A N 1
ATOM 634 C CA . LYS A 1 79 ? -3.258 -7.251 -8.310 1.00 90.62 79 LYS A CA 1
ATOM 635 C C . LYS A 1 79 ? -2.862 -8.496 -7.523 1.00 90.62 79 LYS A C 1
ATOM 637 O O . LYS A 1 79 ? -3.369 -8.717 -6.425 1.00 90.62 79 LYS A O 1
ATOM 642 N N . LEU A 1 80 ? -1.931 -9.290 -8.051 1.00 91.75 80 LEU A N 1
ATOM 643 C CA . LEU A 1 80 ? -1.408 -10.479 -7.375 1.00 91.75 80 LEU A CA 1
ATOM 644 C C . LEU A 1 80 ? -0.674 -10.135 -6.073 1.00 91.75 80 LEU A C 1
ATOM 646 O O . LEU A 1 80 ? -0.777 -10.889 -5.105 1.00 91.75 80 LEU A O 1
ATOM 650 N N . ALA A 1 81 ? 0.045 -9.011 -6.036 1.00 90.94 81 ALA A N 1
ATOM 651 C CA . ALA A 1 81 ? 0.760 -8.550 -4.849 1.00 90.94 81 ALA A CA 1
ATOM 652 C C . ALA A 1 81 ? -0.184 -8.081 -3.729 1.00 90.94 81 ALA A C 1
ATOM 654 O O . ALA A 1 81 ? 0.123 -8.287 -2.558 1.00 90.94 81 ALA A O 1
ATOM 655 N N . VAL A 1 82 ? -1.332 -7.487 -4.076 1.00 90.81 82 VAL A N 1
ATOM 656 C CA . VAL A 1 82 ? -2.320 -6.981 -3.101 1.00 90.81 82 VAL A CA 1
ATOM 657 C C . VAL A 1 82 ? -3.444 -7.974 -2.793 1.00 90.81 82 VAL A C 1
ATOM 659 O O . VAL A 1 82 ? -4.301 -7.692 -1.958 1.00 90.81 82 VAL A O 1
ATOM 662 N N . THR A 1 83 ? -3.462 -9.135 -3.453 1.00 92.25 83 THR A N 1
ATOM 663 C CA . THR A 1 83 ? -4.449 -10.188 -3.182 1.00 92.25 83 THR A CA 1
ATOM 664 C C . THR A 1 83 ? -4.179 -10.813 -1.804 1.00 92.25 83 THR A C 1
ATOM 666 O O . THR A 1 83 ? -3.062 -11.287 -1.574 1.00 92.25 83 THR A O 1
ATOM 669 N N . PRO A 1 84 ? -5.172 -10.857 -0.891 1.00 93.38 84 PRO A N 1
ATOM 670 C CA . PRO A 1 84 ? -5.012 -11.453 0.434 1.00 93.38 84 PRO A CA 1
ATOM 671 C C . PRO A 1 84 ? -4.544 -12.913 0.369 1.00 93.38 84 PRO A C 1
ATOM 673 O O . PRO A 1 84 ? -5.125 -13.727 -0.347 1.00 93.38 84 PRO A O 1
ATOM 676 N N . LYS A 1 85 ? -3.509 -13.259 1.146 1.00 95.50 85 LYS A N 1
ATOM 677 C CA . LYS A 1 85 ? -3.007 -14.636 1.290 1.00 95.50 85 LYS A CA 1
ATOM 678 C C . LYS A 1 85 ? -3.096 -15.085 2.744 1.00 95.50 85 LYS A C 1
ATOM 680 O O . LYS A 1 85 ? -2.384 -14.585 3.616 1.00 95.50 85 LYS A O 1
ATOM 685 N N . GLU A 1 86 ? -3.997 -16.022 3.007 1.00 94.38 86 GLU A N 1
ATOM 686 C CA . GLU A 1 86 ? -4.186 -16.613 4.332 1.00 94.38 86 GLU A CA 1
ATOM 687 C C . GLU A 1 86 ? -3.028 -17.562 4.707 1.00 94.38 86 GLU A C 1
ATOM 689 O O . GLU A 1 86 ? -2.370 -18.102 3.815 1.00 94.38 86 GLU A O 1
ATOM 694 N N . PRO A 1 87 ? -2.737 -17.759 6.011 1.00 93.69 87 PRO A N 1
ATOM 695 C CA . PRO A 1 87 ? -3.441 -17.225 7.186 1.00 93.69 87 PRO A CA 1
ATOM 696 C C . PRO A 1 87 ? -2.983 -15.818 7.622 1.00 93.69 87 PRO A C 1
ATOM 698 O O . PRO A 1 87 ? -3.446 -15.293 8.637 1.00 93.69 87 PRO A O 1
ATOM 701 N N . HIS A 1 88 ? -2.053 -15.196 6.893 1.00 93.00 88 HIS A N 1
ATOM 702 C CA . HIS A 1 88 ? -1.362 -13.975 7.333 1.00 93.00 88 HIS A CA 1
ATOM 703 C C . HIS A 1 88 ? -1.992 -12.674 6.821 1.00 93.00 88 HIS A C 1
ATOM 705 O O . HIS A 1 88 ? -1.525 -11.595 7.178 1.00 93.00 88 HIS A O 1
ATOM 711 N N . ALA A 1 89 ? -3.047 -12.756 6.008 1.00 95.25 89 ALA A N 1
ATOM 712 C CA . ALA A 1 89 ? -3.754 -11.579 5.519 1.00 95.25 89 ALA A CA 1
ATOM 713 C C . ALA A 1 89 ? -4.344 -10.753 6.675 1.00 95.25 89 ALA A C 1
ATOM 715 O O . ALA A 1 89 ? -4.915 -11.293 7.623 1.00 95.25 89 ALA A O 1
ATOM 716 N N . VAL A 1 90 ? -4.221 -9.435 6.594 1.00 96.00 90 VAL A N 1
ATOM 717 C CA . VAL A 1 90 ? -4.712 -8.479 7.592 1.00 96.00 90 VAL A CA 1
ATOM 718 C C . VAL A 1 90 ? -5.338 -7.292 6.876 1.00 96.00 90 VAL A C 1
ATOM 720 O O . VAL A 1 90 ? -5.068 -7.080 5.697 1.00 96.00 90 VAL A O 1
ATOM 723 N N . ILE A 1 91 ? -6.132 -6.511 7.604 1.00 95.94 91 ILE A N 1
ATOM 724 C CA . ILE A 1 91 ? -6.612 -5.216 7.123 1.00 95.94 91 ILE A CA 1
ATOM 725 C C . ILE A 1 91 ? -5.405 -4.284 6.989 1.00 95.94 91 ILE A C 1
ATOM 727 O O . ILE A 1 91 ? -4.639 -4.099 7.940 1.00 95.94 91 ILE A O 1
ATOM 731 N N . CYS A 1 92 ? -5.264 -3.695 5.813 1.00 94.88 92 CYS A N 1
ATOM 732 C CA . CYS A 1 92 ? -4.230 -2.752 5.429 1.00 94.88 92 CYS A CA 1
ATOM 733 C C . CYS A 1 92 ? -4.824 -1.345 5.302 1.00 94.88 92 CYS A C 1
ATOM 735 O O . CYS A 1 92 ? -5.982 -1.172 4.937 1.00 94.88 92 CYS A O 1
ATOM 737 N N . HIS A 1 93 ? -4.007 -0.317 5.550 1.00 94.75 93 HIS A N 1
ATOM 738 C CA . HIS A 1 93 ? -4.417 1.083 5.371 1.00 94.75 93 HIS A CA 1
ATOM 739 C C . HIS A 1 93 ? -4.792 1.420 3.915 1.00 94.75 93 HIS A C 1
ATOM 741 O O . HIS A 1 93 ? -5.647 2.259 3.668 1.00 94.75 93 HIS A O 1
ATOM 747 N N . GLY A 1 94 ? -4.125 0.772 2.955 1.00 91.94 94 GLY A N 1
ATOM 748 C CA . GLY A 1 94 ? -4.361 0.932 1.517 1.00 91.94 94 GLY A CA 1
ATOM 749 C C . GLY A 1 94 ? -3.706 2.151 0.867 1.00 91.94 94 GLY A C 1
ATOM 750 O O . GLY A 1 94 ? -3.388 2.081 -0.315 1.00 91.94 94 GLY A O 1
ATOM 751 N N . ASP A 1 95 ? -3.411 3.205 1.631 1.00 92.25 95 ASP A N 1
ATOM 752 C CA . ASP A 1 95 ? -2.616 4.358 1.174 1.00 92.25 95 ASP A CA 1
ATOM 753 C C . ASP A 1 95 ? -1.639 4.840 2.263 1.00 92.25 95 ASP A C 1
ATOM 755 O O . ASP A 1 95 ? -1.806 5.883 2.890 1.00 92.25 95 ASP A O 1
ATOM 759 N N . TYR A 1 96 ? -0.668 3.998 2.622 1.00 92.38 96 TYR A N 1
ATOM 760 C CA . TYR A 1 96 ? 0.290 4.314 3.687 1.00 92.38 96 TYR A CA 1
ATOM 761 C C . TYR A 1 96 ? 1.459 5.144 3.136 1.00 92.38 96 TYR A C 1
ATOM 763 O O . TYR A 1 96 ? 2.477 4.599 2.703 1.00 92.38 96 TYR A O 1
ATOM 771 N N . CYS A 1 97 ? 1.318 6.469 3.150 1.00 92.25 97 CYS A N 1
ATOM 772 C CA . CYS A 1 97 ? 2.331 7.417 2.686 1.00 92.25 97 CYS A CA 1
ATOM 773 C C . CYS A 1 97 ? 2.535 8.568 3.692 1.00 92.25 97 CYS A C 1
ATOM 775 O O . CYS A 1 97 ? 1.739 8.749 4.607 1.00 92.25 97 CYS A O 1
ATOM 777 N N . LYS A 1 98 ? 3.630 9.337 3.555 1.00 93.81 98 LYS A N 1
ATOM 778 C CA . LYS A 1 98 ? 4.019 10.381 4.532 1.00 93.81 98 LYS A CA 1
ATOM 779 C C . LYS A 1 98 ? 2.906 11.400 4.848 1.00 93.81 98 LYS A C 1
ATOM 781 O O . LYS A 1 98 ? 2.769 11.714 6.024 1.00 93.81 98 LYS A O 1
ATOM 786 N N . PRO A 1 99 ? 2.120 11.903 3.871 1.00 95.69 99 PRO A N 1
ATOM 787 C CA . PRO A 1 99 ? 1.024 12.837 4.154 1.00 95.69 99 PRO A CA 1
ATOM 788 C C . PRO A 1 99 ? -0.080 12.267 5.056 1.00 95.69 99 PRO A C 1
ATOM 790 O O . PRO A 1 99 ? -0.748 13.027 5.746 1.00 95.69 99 PRO A O 1
ATOM 793 N N . ASN A 1 100 ? -0.233 10.942 5.087 1.00 96.19 100 ASN A N 1
ATOM 794 C CA . ASN A 1 100 ? -1.243 10.234 5.877 1.00 96.19 100 ASN A CA 1
ATOM 795 C C . ASN A 1 100 ? -0.705 9.804 7.256 1.00 96.19 100 ASN A C 1
ATOM 797 O O . ASN A 1 100 ? -1.241 8.900 7.898 1.00 96.19 100 ASN A O 1
ATOM 801 N N . ILE A 1 101 ? 0.403 10.408 7.697 1.00 95.25 101 ILE A N 1
ATOM 802 C CA . ILE A 1 101 ? 0.998 10.181 9.011 1.00 95.25 101 ILE A CA 1
ATOM 803 C C . ILE A 1 101 ? 1.141 11.533 9.704 1.00 95.25 101 ILE A C 1
ATOM 805 O O . ILE A 1 101 ? 1.935 12.378 9.289 1.00 95.25 101 ILE A O 1
ATOM 809 N N . LEU A 1 102 ? 0.392 11.717 10.787 1.00 95.56 102 LEU A N 1
ATOM 810 C CA . LEU A 1 102 ? 0.536 12.866 11.672 1.00 95.56 102 LEU A CA 1
ATOM 811 C C . LEU A 1 102 ? 1.556 12.554 12.759 1.00 95.56 102 LEU A C 1
ATOM 813 O O . LEU A 1 102 ? 1.495 11.496 13.383 1.00 95.56 102 LEU A O 1
ATOM 817 N N . PHE A 1 103 ? 2.457 13.497 13.012 1.00 95.94 103 PHE A N 1
ATOM 818 C CA . PHE A 1 103 ? 3.447 13.403 14.078 1.00 95.94 103 PHE A CA 1
ATOM 819 C C . PHE A 1 103 ? 3.081 14.362 15.203 1.00 95.94 103 PHE A C 1
ATOM 821 O O . PHE A 1 103 ? 2.761 15.525 14.959 1.00 95.94 103 PHE A O 1
ATOM 828 N N . SER A 1 104 ? 3.139 13.870 16.437 1.00 96.38 104 SER A N 1
ATOM 829 C CA . SER A 1 104 ? 3.150 14.734 17.615 1.00 96.38 104 SER A CA 1
ATOM 830 C C . SER A 1 104 ? 4.591 15.029 18.007 1.00 96.38 104 SER A C 1
ATOM 832 O O . SER A 1 104 ? 5.471 14.181 17.839 1.00 96.38 104 SER A O 1
ATOM 834 N N . TYR A 1 105 ? 4.817 16.226 18.531 1.00 97.75 105 TYR A N 1
ATOM 835 C CA . TYR A 1 105 ? 6.130 16.705 18.937 1.00 97.75 105 TYR A CA 1
ATOM 836 C C . TYR A 1 105 ? 6.103 17.061 20.420 1.00 97.75 105 TYR A C 1
ATOM 838 O O . TYR A 1 105 ? 5.066 17.479 20.940 1.00 97.75 105 TYR A O 1
ATOM 846 N N . ASP A 1 106 ? 7.219 16.847 21.105 1.00 97.31 106 ASP A N 1
ATOM 847 C CA . ASP A 1 106 ? 7.395 17.326 22.472 1.00 97.31 106 ASP A CA 1
ATOM 848 C C . ASP A 1 106 ? 7.755 18.822 22.515 1.00 97.31 106 ASP A C 1
ATOM 850 O O . ASP A 1 106 ? 7.879 19.491 21.488 1.00 97.31 106 ASP A O 1
ATOM 854 N N . GLU A 1 107 ? 7.924 19.354 23.726 1.00 97.31 107 GLU A N 1
ATOM 855 C CA . GLU A 1 107 ? 8.265 20.764 23.960 1.00 97.31 107 GLU A CA 1
ATOM 856 C C . GLU A 1 107 ? 9.625 21.167 23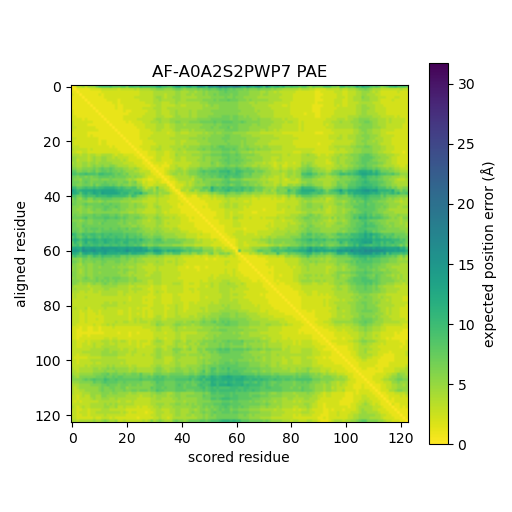.366 1.00 97.31 107 GLU A C 1
ATOM 858 O O . GLU A 1 107 ? 9.851 22.342 23.090 1.00 97.31 107 GLU A O 1
ATOM 863 N N . SER A 1 108 ? 10.521 20.203 23.125 1.00 97.00 108 SER A N 1
ATOM 864 C CA . SER A 1 108 ? 11.821 20.428 22.482 1.00 97.00 108 SER A CA 1
ATOM 865 C C . SER A 1 108 ? 11.759 20.358 20.950 1.00 97.00 108 SER A C 1
ATOM 867 O O . SER A 1 108 ? 12.781 20.509 20.278 1.00 97.00 108 SER A O 1
ATOM 869 N N . GLY A 1 109 ? 10.567 20.134 20.386 1.00 96.12 109 GLY A N 1
ATOM 870 C CA . GLY A 1 109 ? 10.348 19.994 18.950 1.00 96.12 109 GLY A CA 1
ATOM 871 C C . GLY A 1 109 ? 10.771 18.635 18.388 1.00 96.12 109 GLY A C 1
ATOM 872 O O . GLY A 1 109 ? 10.893 18.504 17.169 1.00 96.12 109 GLY A O 1
ATOM 873 N N . GLN A 1 110 ? 10.996 17.621 19.232 1.00 96.94 110 GLN A N 1
ATOM 874 C CA . GLN A 1 110 ? 11.341 16.271 18.781 1.00 96.94 110 GLN A CA 1
ATOM 875 C C . GLN A 1 110 ? 10.083 15.424 18.546 1.00 96.94 110 GLN A C 1
ATOM 877 O O . GLN A 1 110 ? 9.120 15.536 19.309 1.00 96.94 110 GLN A O 1
ATOM 882 N N . PRO A 1 111 ? 10.050 14.562 17.508 1.00 95.50 111 PRO A N 1
ATOM 883 C CA . PRO A 1 111 ? 8.920 13.670 17.275 1.00 95.50 111 PRO A CA 1
ATOM 884 C C . PRO A 1 111 ? 8.734 12.706 18.451 1.00 95.50 111 PRO A C 1
ATOM 886 O O . PRO A 1 111 ? 9.634 11.935 18.782 1.00 95.50 111 PRO A O 1
ATOM 889 N N . ARG A 1 112 ? 7.544 12.718 19.052 1.00 96.44 112 ARG A N 1
ATOM 890 C CA . ARG A 1 112 ? 7.186 11.881 20.203 1.00 96.44 112 ARG A CA 1
ATOM 891 C C . ARG A 1 112 ? 6.332 10.678 19.813 1.00 96.44 112 ARG A C 1
ATOM 893 O O . ARG A 1 112 ? 6.516 9.595 20.360 1.00 96.44 112 ARG A O 1
ATOM 900 N N . ASP A 1 113 ? 5.384 10.870 18.900 1.00 95.38 113 ASP A N 1
ATOM 901 C CA . ASP A 1 113 ? 4.448 9.821 18.478 1.00 95.38 113 ASP A CA 1
ATOM 902 C C . ASP A 1 113 ? 3.980 10.044 17.037 1.00 95.38 113 ASP A C 1
ATOM 904 O O . ASP A 1 113 ? 4.093 11.153 16.507 1.00 95.38 113 ASP A O 1
ATOM 908 N N . ALA A 1 114 ? 3.424 9.002 16.422 1.00 93.50 114 ALA A N 1
ATOM 909 C CA . ALA A 1 114 ? 2.870 9.036 15.079 1.00 93.50 114 ALA A CA 1
ATOM 910 C C . ALA A 1 114 ? 1.497 8.355 15.012 1.00 93.50 114 ALA A C 1
ATOM 912 O O . ALA A 1 114 ? 1.290 7.253 15.524 1.00 93.50 114 ALA A O 1
ATOM 913 N N . MET A 1 115 ? 0.568 8.985 14.299 1.00 94.12 115 MET A N 1
ATOM 914 C CA . MET A 1 115 ? -0.773 8.470 14.052 1.00 94.12 115 MET A CA 1
ATOM 915 C C . MET A 1 115 ? -1.024 8.356 12.553 1.00 94.12 115 MET A C 1
ATOM 917 O O . MET A 1 115 ? -0.750 9.279 11.793 1.00 94.12 115 MET A O 1
ATOM 921 N N . ILE A 1 116 ? -1.570 7.213 12.142 1.00 94.75 116 ILE A N 1
ATOM 922 C CA . ILE A 1 116 ? -2.026 6.992 10.770 1.00 94.75 116 ILE A CA 1
ATOM 923 C C . ILE A 1 116 ? -3.390 7.661 10.614 1.00 94.75 116 ILE A C 1
ATOM 925 O O . ILE A 1 116 ? -4.281 7.431 11.435 1.00 94.75 116 ILE A O 1
ATOM 929 N N . THR A 1 117 ? -3.551 8.450 9.562 1.00 94.75 117 THR A N 1
ATOM 930 C CA . THR A 1 117 ? -4.803 9.109 9.188 1.00 94.75 117 THR A CA 1
ATOM 931 C C . THR A 1 117 ? -5.222 8.703 7.783 1.00 94.75 117 THR A C 1
ATOM 933 O O . THR A 1 117 ? -4.439 8.131 7.041 1.00 94.75 117 THR A O 1
ATOM 936 N N . GLU A 1 118 ? -6.449 9.050 7.409 1.00 95.00 118 GLU A N 1
ATOM 937 C CA . GLU A 1 118 ? -6.976 8.879 6.054 1.00 95.00 118 GLU A CA 1
ATOM 938 C C . GLU A 1 118 ? -7.200 7.432 5.591 1.00 95.00 118 GLU A C 1
ATOM 940 O O . GLU A 1 118 ? -6.625 6.925 4.633 1.00 95.00 118 GLU A O 1
ATOM 945 N N . PHE A 1 119 ? -8.157 6.779 6.255 1.00 94.19 119 PHE A N 1
ATOM 946 C CA . PHE A 1 119 ? -8.551 5.386 6.018 1.00 94.19 119 PHE A CA 1
ATOM 947 C C . PHE A 1 119 ? -9.473 5.185 4.804 1.00 94.19 119 PHE A C 1
ATOM 949 O O . PHE A 1 119 ? -10.122 4.145 4.695 1.00 94.19 119 PHE A O 1
ATOM 956 N N . SER A 1 120 ? -9.570 6.147 3.886 1.00 92.44 120 SER A N 1
ATOM 957 C CA . SER A 1 120 ? -10.464 6.051 2.723 1.00 92.44 120 SER A CA 1
ATOM 958 C C . SER A 1 120 ? -10.110 4.883 1.791 1.00 92.44 120 SER A C 1
ATOM 960 O O . SER A 1 120 ? -11.002 4.331 1.148 1.00 92.44 120 SER A O 1
ATOM 962 N N . ALA A 1 121 ? -8.845 4.451 1.779 1.00 93.62 121 ALA A N 1
ATOM 963 C CA . ALA A 1 121 ? -8.346 3.320 0.996 1.00 93.62 121 ALA A CA 1
ATOM 964 C C . ALA A 1 121 ? -8.243 1.986 1.769 1.00 93.62 121 ALA A C 1
ATOM 966 O O . ALA A 1 121 ? -7.677 1.028 1.239 1.00 93.62 121 ALA A O 1
ATOM 967 N N . VAL A 1 122 ? -8.758 1.905 3.003 1.00 95.00 122 VAL A N 1
ATOM 968 C CA . VAL A 1 122 ? -8.639 0.710 3.858 1.00 95.00 122 VAL A CA 1
ATOM 969 C C . VAL A 1 122 ? -9.185 -0.550 3.171 1.00 95.00 122 VAL A C 1
ATOM 971 O O . VAL A 1 122 ? -10.231 -0.508 2.522 1.00 95.00 122 VAL A O 1
ATOM 974 N N . ARG A 1 123 ? -8.487 -1.683 3.318 1.00 92.00 123 ARG A N 1
ATOM 975 C CA . ARG A 1 123 ? -8.819 -2.938 2.623 1.00 92.00 123 ARG A CA 1
ATOM 976 C C . ARG A 1 123 ? -8.361 -4.192 3.351 1.00 92.00 123 ARG A C 1
ATOM 978 O O . ARG A 1 123 ? -7.380 -4.091 4.118 1.00 92.00 123 ARG A O 1
#

Sequence (123 aa):
GRFHGMSLTAKQKNPVAFRKLVGKLREIQWDDDGWLVKSNGLKSLSMRGARPLMEQEQYRDGKLKGFLNIVREADRNLKLAVTPKEPHAVICHGDYCKPNILFSYDESGQPRDAMITEFSAVR

=== Feature glossary ===
The record interleaves many kinds of information about one protein. Here is each kind framed as the question it answers.

Q: What are the backbone torsion angles?
A: φ (phi) and ψ (psi) are the two rotatable backbone dihedrals per residue: φ is the C(i-1)–N–Cα–C torsion, ψ is the N–Cα–C–N(i+1) torsion, both in degrees on (−180°, 180°]. α-helical residues cluster near (−60°, −45°); β-strand residues near (−120°, +130°). A Ramachandran plot is simply a scatter of (φ, ψ) for every residue.

Q: What is the amino-acid chain?
A: This is the polypeptide sequence — one letter per residue, N-terminus first. Length ranges from a few dozen residues for small domains to over a thousand for large multi-domain proteins.

Q: How mobile is each atom in the crystal?
A: For experimental (PDB) structures, the B-factor (temperature factor) quantifies the positional spread of each atom in the crystal — a combination of thermal vibration and static disorder — in units of Å². High B-factors mark flexible loops or poorly resolved regions; low B-factors mark the rigid, well-ordered core.

Q: Are the domains correctly placed relative to each other?
A: Predicted Aligned Error (PAE) is an AlphaFold confidence matrix: entry (i, j) is the expected error in the position of residue j, in ångströms, when the prediction is superimposed on the true structure at residue i. Low PAE within a block of residues means that block is internally rigid and well-predicted; high PAE between two blocks means their relative placement is uncertain even if each block individually is confident.

Q: How confident is the AlphaFold model at each residue?
A: pLDDT is the predicted lDDT-Cα score: AlphaFold's confidence that the local environment of each residue (all inter-atomic distances within 15 Å) is correctly placed. It is a per-residue number between 0 and 100, with higher meaning more reliable.

Q: What family and function is it annotated with?
A: Functional annotations link the protein to curated databases. InterPro entries identify conserved domains and families by matching the sequence against member-database signatures (Pfam, PROSITE, CDD, …). Gene Ontology (GO) terms describe molecular function, biological process, and cellular component in a controlled vocabulary. CATH places the structure in a hierarchical fold classification (Class/Architecture/Topology/Homologous-superfamily). The organism is the source species.

Q: How big and how compact is the whole molecule?
A: Three whole-structure scalars: the radius of gyration (RMS distance of Cα from centroid, in Å), the count of Cα–Cα contacts (pairs closer than 8 Å and separated by more than four residues in sequence — i.e. tertiary, not local, contacts), and the bounding-box dimensions. Together they distinguish compact globular folds from extended fibres or disordered chains.

Q: What known structures does this most resemble?
A: The Foldseek neighbor list gives the closest experimentally determined structures in the PDB, ranked by structural alignment. TM-score near 1 means near-identical fold; near 0.3 means only rough topology match. This is how one finds what a novel AlphaFold prediction most resembles in the solved-structure universe.

Q: Which residues are buried vs exposed?
A: SASA measures how much of the protein is reachable by solvent. It is computed by rolling a water-sized probe over the atomic surface and summing the exposed area (Å²). Per-residue SASA distinguishes core (buried, low SASA) from surface (exposed, high SASA) residues; total SASA is a whole-molecule size measure.

Q: Which residues are in helices, strands, or loops?
A: Eight-state secondary structure (DSSP): H is the canonical α-helix, G the tighter 3₁₀-helix, I the wider π-helix; E/B are β-structure, T and S are turns and bends, and '-' is everything else. DSSP derives these from the pattern of main-chain N–H···O=C hydrogen bonds, not from the sequence.

Q: Where is each backbone atom in 3D?
A: Structure coordinates are given as an mmCIF _atom_site loop: one row per atom with element, residue name, chain id, sequence number, and x/y/z position in Å. Only the four main-chain atoms per residue are included here; side chains are omitted to keep the record compact.

Q: What if only a Cα trace is available?
A: Three-state secondary structure (P-SEA) collapses the eight DSSP classes into helix (a), strand (b), and coil (c). P-SEA assigns these from Cα geometry alone — distances and angles — without requiring backbone oxygens, so it works on any Cα trace.

Q: What do the rendered images show?
A: The six renders are orthographic views along the three Cartesian axes in both directions. Representation (cartoon, sticks, or surface) and color scheme (sequence-rainbow or by-chain) vary across proteins so the training set covers all the common visualization conventions.

Q: What does the local fold look like, residue by residue?
A: Foldseek's 3Di representation compresses backbone geometry into a per-residue letter drawn from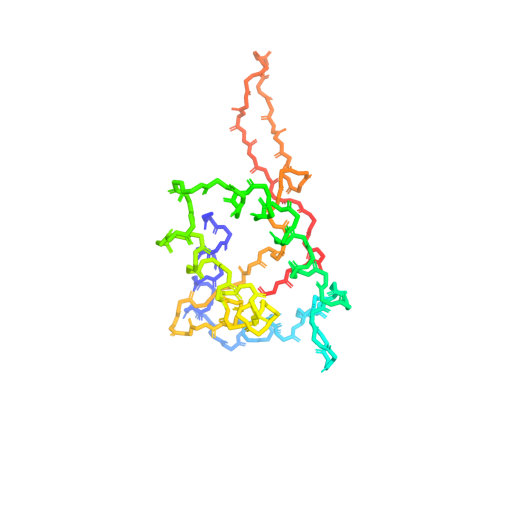 a learned twenty-state alphabet. It captures the tertiary interaction pattern around each residue — which residues are packed against it in space, regardless of where they are in sequence.

Q: What do the diagnostic plots show?
A: The contact map is a binary N×N matrix image: pixel (i, j) is dark where Cα_i and Cα_j are within 8 Å and |i−j|>4. Because the |i−j|>4 filter removes local helical contacts, off-diagonal stripes parallel to the main diagonal indicate parallel β-sheets; stripes perpendicular to it indicate antiparallel β-sheets. The Ramachandran plot scatters every residue's (φ, ψ) pair against the sterically allowed regions. The PAE heatmap renders the predicted-aligned-error matrix.